Protein AF-A0A840N6A0-F1 (afdb_monomer_lite)

Foldseek 3Di:
DDDDDDDDPDDDDDDDDDDPPPDPPPPPPPPDPDFAFWPAWFFFFCADLDPPGGGPDGDHRRWHWAWAAWEFDDDDPNARIWTFIAGPVPRDTGITGCVTGHDPDPDGHHD

Sequence (111 aa):
MRTGHRRLALVAALCALGFTAMAPAALSASPRGGEGDYLVDGAAIRPEPNRSKGPIGSGYVAHQVDMHCGAYGEEIDGRSDWYFHTDVTTGVTGWTHGSAVDPYSDYLPEC

Radius of gyration: 24.07 Å; chains: 1; bounding box: 34×37×84 Å

Secondary structure (DSSP, 8-state):
-----------------------------PPPSS--SBSSTTEEEBSSSSSSS--SEEE-TT--EEEEEEEEEEEETTEEEEEEEEETTT--EEEEETTSB--S-S-PPB-

Organism: NCBI:txid455344

Structure (mmCIF, N/CA/C/O backbone):
data_AF-A0A840N6A0-F1
#
_entry.id   AF-A0A840N6A0-F1
#
loop_
_atom_site.group_PDB
_atom_site.id
_atom_site.type_symbol
_atom_site.label_atom_id
_atom_site.label_alt_id
_atom_site.label_comp_id
_atom_site.label_asym_id
_atom_site.label_entity_id
_atom_site.label_seq_id
_atom_site.pdbx_PDB_ins_code
_atom_site.Cartn_x
_atom_site.Cartn_y
_atom_site.Cartn_z
_atom_site.occupancy
_atom_site.B_iso_or_equiv
_atom_site.auth_seq_id
_atom_site.auth_comp_id
_atom_site.auth_asym_id
_atom_site.auth_atom_id
_atom_site.pdbx_PDB_model_num
ATOM 1 N N . MET A 1 1 ? 12.819 8.631 71.231 1.00 42.62 1 MET A N 1
ATOM 2 C CA . MET A 1 1 ? 13.104 8.106 69.876 1.00 42.62 1 MET A CA 1
ATOM 3 C C . MET A 1 1 ? 11.783 7.844 69.161 1.00 42.62 1 MET A C 1
ATOM 5 O O . MET A 1 1 ? 10.881 7.328 69.801 1.00 42.62 1 MET A O 1
ATOM 9 N N . ARG A 1 2 ? 11.727 8.183 67.862 1.00 39.84 2 ARG A N 1
ATOM 10 C CA . ARG A 1 2 ? 10.662 7.945 66.858 1.00 39.84 2 ARG A CA 1
ATOM 11 C C . ARG A 1 2 ? 9.404 8.832 66.879 1.00 39.84 2 ARG A C 1
ATOM 13 O O . ARG A 1 2 ? 8.334 8.471 67.347 1.00 39.84 2 ARG A O 1
ATOM 20 N N . THR A 1 3 ? 9.604 9.994 66.261 1.00 42.84 3 THR A N 1
ATOM 21 C CA . THR A 1 3 ? 8.791 10.615 65.198 1.00 42.84 3 THR A CA 1
ATOM 22 C C . THR A 1 3 ? 7.865 9.669 64.413 1.00 42.84 3 THR A C 1
ATOM 24 O O . THR A 1 3 ? 8.299 8.625 63.933 1.00 42.84 3 THR A O 1
ATOM 27 N N . GLY A 1 4 ? 6.613 10.098 64.204 1.00 42.38 4 GLY A N 1
ATOM 28 C CA . GLY A 1 4 ? 5.635 9.485 63.299 1.00 42.38 4 GLY A CA 1
ATOM 29 C C . GLY A 1 4 ? 4.806 10.568 62.600 1.00 42.38 4 GLY A C 1
ATOM 30 O O . GLY A 1 4 ? 4.237 11.445 63.244 1.00 42.38 4 GLY A O 1
ATOM 31 N N . HIS A 1 5 ? 4.837 10.551 61.271 1.00 43.66 5 HIS A N 1
ATOM 32 C CA . HIS A 1 5 ? 4.560 11.674 60.380 1.00 43.66 5 HIS A CA 1
ATOM 33 C C . HIS A 1 5 ? 3.078 12.069 60.275 1.00 43.66 5 HIS A C 1
ATOM 35 O O . HIS A 1 5 ? 2.211 11.251 59.969 1.00 43.66 5 HIS A O 1
ATOM 41 N N . ARG A 1 6 ? 2.817 13.372 60.447 1.00 48.19 6 ARG A N 1
ATOM 42 C CA . ARG A 1 6 ? 1.561 14.040 60.085 1.00 48.19 6 ARG A CA 1
ATOM 43 C C . ARG A 1 6 ? 1.383 13.957 58.566 1.00 48.19 6 ARG A C 1
ATOM 45 O O . ARG A 1 6 ? 2.196 14.499 57.823 1.00 48.19 6 ARG A O 1
ATOM 52 N N . ARG A 1 7 ? 0.328 13.281 58.109 1.00 48.69 7 ARG A N 1
ATOM 53 C CA . ARG A 1 7 ? -0.091 13.280 56.702 1.00 48.69 7 ARG A CA 1
ATOM 54 C C . ARG A 1 7 ? -0.709 14.643 56.381 1.00 48.69 7 ARG A 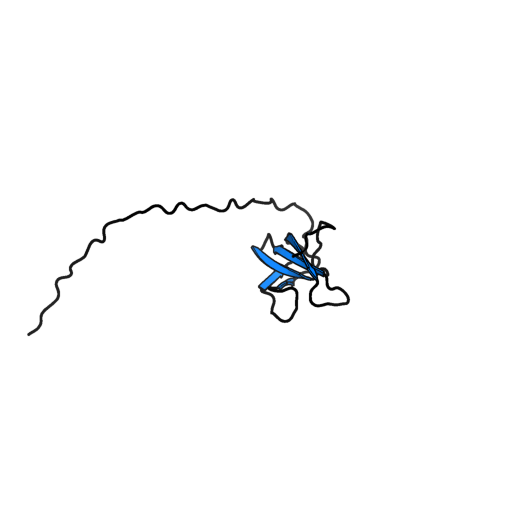C 1
ATOM 56 O O . ARG A 1 7 ? -1.876 14.873 56.675 1.00 48.69 7 ARG A O 1
ATOM 63 N N . LEU A 1 8 ? 0.085 15.554 55.822 1.00 45.47 8 LEU A N 1
ATOM 64 C CA . LEU A 1 8 ? -0.435 16.723 55.117 1.00 45.47 8 LEU A CA 1
ATOM 65 C C . LEU A 1 8 ? -0.946 16.255 53.751 1.00 45.47 8 LEU A C 1
ATOM 67 O O . LEU A 1 8 ? -0.156 15.962 52.858 1.00 45.47 8 LEU A O 1
ATOM 71 N N . ALA A 1 9 ? -2.265 16.156 53.606 1.00 47.22 9 ALA A N 1
ATOM 72 C CA . ALA A 1 9 ? -2.897 16.081 52.298 1.00 47.22 9 ALA A CA 1
ATOM 73 C C . ALA A 1 9 ? -2.914 17.499 51.714 1.00 47.22 9 ALA A C 1
ATOM 75 O O . ALA A 1 9 ? -3.697 18.347 52.138 1.00 47.22 9 ALA A O 1
ATOM 76 N N . LEU A 1 10 ? -1.999 17.772 50.785 1.00 47.00 10 LEU A N 1
ATOM 77 C CA . LEU A 1 10 ? -2.033 18.980 49.972 1.00 47.00 10 LEU A CA 1
ATOM 78 C C . LEU A 1 10 ? -3.095 18.770 48.886 1.00 47.00 10 LEU A C 1
ATOM 80 O O . LEU A 1 10 ? -2.924 17.954 47.983 1.00 47.00 10 LEU A O 1
ATOM 84 N N . VAL A 1 11 ? -4.214 19.481 49.015 1.00 48.03 11 VAL A N 1
ATOM 85 C CA . VAL A 1 11 ? -5.243 19.593 47.979 1.00 48.03 11 VAL A CA 1
ATOM 86 C C . VAL A 1 11 ? -4.652 20.454 46.864 1.00 48.03 11 VAL A C 1
ATOM 88 O O . VAL A 1 11 ? -4.507 21.665 47.021 1.00 48.03 11 VAL A O 1
ATOM 91 N N . ALA A 1 12 ? -4.241 19.823 45.763 1.00 46.34 12 ALA A N 1
ATOM 92 C CA . ALA A 1 12 ? -3.783 20.529 44.574 1.00 46.34 12 ALA A CA 1
ATOM 93 C C . ALA A 1 12 ? -4.993 21.183 43.892 1.00 46.34 12 ALA A C 1
ATOM 95 O O . ALA A 1 12 ? -5.906 20.507 43.419 1.00 46.34 12 ALA A O 1
ATOM 96 N N . ALA A 1 13 ? -5.003 22.514 43.918 1.00 49.50 13 ALA A N 1
ATOM 97 C CA . ALA A 1 13 ? -6.023 23.354 43.319 1.00 49.50 13 ALA A CA 1
ATOM 98 C C . ALA A 1 13 ? -5.998 23.257 41.785 1.00 49.50 13 ALA A C 1
ATOM 100 O O . ALA A 1 13 ? -4.938 23.220 41.160 1.00 49.50 13 ALA A O 1
ATOM 101 N N . LEU A 1 14 ? -7.201 23.225 41.209 1.00 50.34 14 LEU A N 1
ATOM 102 C CA . LEU A 1 14 ? -7.473 23.212 39.780 1.00 50.34 14 LEU A CA 1
ATOM 103 C C . LEU A 1 14 ? -6.928 24.474 39.095 1.00 50.34 14 LEU A C 1
ATOM 105 O O . LEU A 1 14 ? -7.369 25.578 39.399 1.00 50.34 14 LEU A O 1
ATOM 109 N N . CYS A 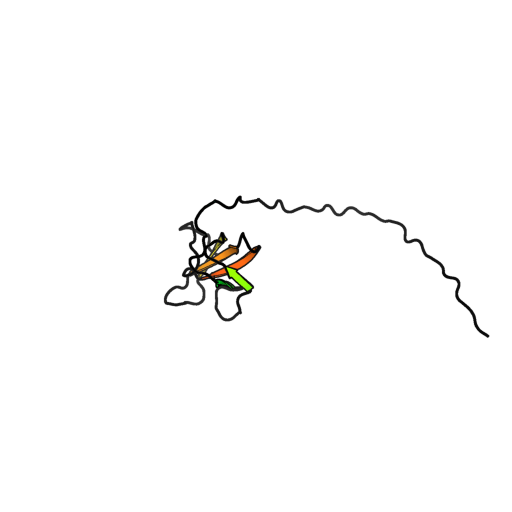1 15 ? -6.074 24.291 38.090 1.00 43.41 15 CYS A N 1
ATOM 110 C CA . CYS A 1 15 ? -5.854 25.274 37.030 1.00 43.41 15 CYS A CA 1
ATOM 111 C C . CYS A 1 15 ? -6.228 24.622 35.697 1.00 43.41 15 CYS A C 1
ATOM 113 O O . CYS A 1 15 ? -5.401 23.999 35.036 1.00 43.41 15 CYS A O 1
ATOM 115 N N . ALA A 1 16 ? -7.504 24.729 35.328 1.00 53.12 16 ALA A N 1
ATOM 116 C CA . ALA A 1 16 ? -7.981 24.396 33.994 1.00 53.12 16 ALA A CA 1
ATOM 117 C C . ALA A 1 16 ? -7.657 25.571 33.059 1.00 53.12 16 ALA A C 1
ATOM 119 O O . ALA A 1 16 ? -8.370 26.571 33.039 1.00 53.12 16 ALA A O 1
ATOM 120 N N . LEU A 1 17 ? -6.559 25.462 32.310 1.00 53.69 17 LEU A N 1
ATOM 121 C CA . LEU A 1 17 ? -6.284 26.325 31.164 1.00 53.69 17 LEU A CA 1
ATOM 122 C C . LEU A 1 17 ? -6.619 25.535 29.899 1.00 53.69 17 LEU A C 1
ATOM 124 O O . LEU A 1 17 ? -6.107 24.439 29.679 1.00 53.69 17 LEU A O 1
ATOM 128 N N . GLY A 1 18 ? -7.572 26.077 29.143 1.00 52.97 18 GLY A N 1
ATOM 129 C CA . GLY A 1 18 ? -8.246 25.421 28.033 1.00 52.97 18 GLY A CA 1
ATOM 130 C C . GLY A 1 18 ? -7.297 24.952 26.937 1.00 52.97 18 GLY A C 1
ATOM 131 O O . GLY A 1 18 ? -6.606 25.748 26.308 1.00 52.97 18 GLY A O 1
ATOM 132 N N . PHE A 1 19 ? -7.339 23.651 26.670 1.00 52.22 19 PHE A N 1
ATOM 133 C CA . PHE A 1 19 ? -6.913 23.081 25.402 1.00 52.22 19 PHE A CA 1
ATOM 134 C C . PHE A 1 19 ? -8.041 23.307 24.392 1.00 52.22 19 PHE A C 1
ATOM 136 O O . PHE A 1 19 ? -9.084 22.657 24.464 1.00 52.22 19 PHE A O 1
ATOM 143 N N . THR A 1 20 ? -7.857 24.223 23.443 1.00 55.44 20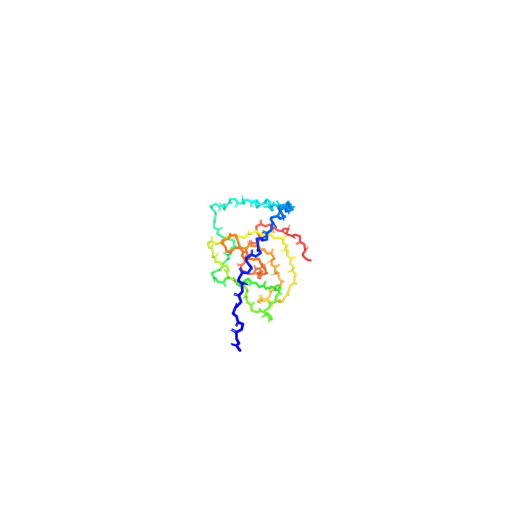 THR A N 1
ATOM 144 C CA . THR A 1 20 ? -8.654 24.214 22.212 1.00 55.44 20 THR A CA 1
ATOM 145 C C . THR A 1 20 ? -8.245 22.982 21.414 1.00 55.44 20 THR A C 1
ATOM 147 O O . THR A 1 20 ? -7.268 23.008 20.666 1.00 55.44 20 THR A O 1
ATOM 150 N N . ALA A 1 21 ? -8.955 21.874 21.624 1.00 54.91 21 ALA A N 1
ATOM 151 C CA . ALA A 1 21 ? -8.848 20.690 20.792 1.00 54.91 21 ALA A CA 1
ATOM 152 C C . ALA A 1 21 ? -9.408 21.037 19.408 1.00 54.91 21 ALA A C 1
ATOM 154 O O . ALA A 1 21 ? -10.619 21.062 19.199 1.00 54.91 21 ALA A O 1
ATOM 155 N N . MET A 1 22 ? -8.521 21.350 18.467 1.00 57.88 22 MET A N 1
ATOM 156 C CA . MET A 1 22 ? -8.876 21.379 17.056 1.00 57.88 22 MET A CA 1
ATOM 157 C C . MET A 1 22 ? -9.046 19.918 16.634 1.00 57.88 22 MET A C 1
ATOM 159 O O . MET A 1 22 ? -8.070 19.224 16.362 1.00 57.88 22 MET A O 1
ATOM 163 N N . ALA A 1 23 ? -10.278 19.414 16.712 1.00 59.53 23 ALA A N 1
ATOM 164 C CA . ALA A 1 23 ? -10.596 18.078 16.235 1.00 59.53 23 ALA A CA 1
ATOM 165 C C . ALA A 1 23 ? -10.377 18.059 14.712 1.00 59.53 23 ALA A C 1
ATOM 167 O O . ALA A 1 23 ? -10.963 18.900 14.023 1.00 59.53 23 ALA A O 1
ATOM 168 N N . PRO A 1 24 ? -9.547 17.154 14.165 1.00 55.19 24 PRO A N 1
ATOM 169 C CA . PRO A 1 24 ? -9.509 16.967 12.726 1.00 55.19 24 PRO A CA 1
ATOM 170 C C . PRO A 1 24 ? -10.906 16.521 12.291 1.00 55.19 24 PRO A C 1
ATOM 172 O O . PRO A 1 24 ? -11.458 15.557 12.825 1.00 55.19 24 PRO A O 1
ATOM 175 N N . ALA A 1 25 ? -11.501 17.259 11.355 1.00 56.38 25 ALA A N 1
ATOM 176 C CA . ALA A 1 25 ? -12.696 16.820 10.661 1.00 56.38 25 ALA A CA 1
ATOM 177 C C . ALA A 1 25 ? -12.322 15.555 9.881 1.00 56.38 25 ALA A C 1
ATOM 179 O O . ALA A 1 25 ? -11.770 15.633 8.787 1.00 56.38 25 ALA A O 1
ATOM 180 N N . ALA A 1 26 ? -12.566 14.389 10.477 1.00 58.03 26 ALA A N 1
ATOM 181 C CA . ALA A 1 26 ? -12.529 13.133 9.757 1.00 58.03 26 ALA A CA 1
ATOM 182 C C . ALA A 1 26 ? -13.657 13.196 8.723 1.00 58.03 26 ALA A C 1
ATOM 184 O O . ALA A 1 26 ? -14.833 13.034 9.062 1.00 58.03 26 ALA A O 1
ATOM 185 N N . LEU A 1 27 ? -13.309 13.507 7.472 1.00 51.94 27 LEU A N 1
ATOM 186 C CA . LEU A 1 27 ? -14.186 13.254 6.341 1.00 51.94 27 LEU A CA 1
ATOM 187 C C . LEU A 1 27 ? -14.493 11.758 6.368 1.00 51.94 27 LEU A C 1
ATOM 189 O O . LEU A 1 27 ? -13.654 10.932 6.026 1.00 51.94 27 LEU A O 1
ATOM 193 N N . SER A 1 28 ? -15.694 11.408 6.825 1.00 52.94 28 SER A N 1
ATOM 194 C CA . SER A 1 28 ? -16.238 10.072 6.621 1.00 52.94 28 SER A CA 1
ATOM 195 C C . SER A 1 28 ? -16.530 9.931 5.133 1.00 52.94 28 SER A C 1
ATOM 197 O O . SER A 1 28 ? -17.632 10.235 4.673 1.00 52.94 28 SER A O 1
ATOM 199 N N . ALA A 1 29 ? -15.523 9.511 4.370 1.00 59.03 29 ALA A N 1
ATOM 200 C CA . ALA A 1 29 ? -15.756 8.893 3.081 1.00 59.03 29 ALA A CA 1
ATOM 201 C C . ALA A 1 29 ? -16.614 7.652 3.358 1.00 59.03 29 ALA A C 1
ATOM 203 O O . ALA A 1 29 ? -16.188 6.720 4.036 1.00 59.03 29 ALA A O 1
ATOM 204 N N . SER A 1 30 ? -17.881 7.691 2.940 1.00 51.69 30 SER A N 1
ATOM 205 C CA . SER A 1 30 ? -18.729 6.502 3.005 1.00 51.69 30 SER A CA 1
ATOM 206 C C . SER A 1 30 ? -18.093 5.431 2.125 1.00 51.69 30 SER A C 1
ATOM 208 O O . SER A 1 30 ? -17.754 5.759 0.983 1.00 51.69 30 SER A O 1
ATOM 210 N N . PRO A 1 31 ? -17.947 4.184 2.604 1.00 50.50 31 PRO A N 1
ATOM 211 C CA . PRO A 1 31 ? -17.437 3.132 1.755 1.00 50.50 31 PRO A CA 1
ATOM 212 C C . PRO A 1 31 ? -18.410 2.973 0.590 1.00 50.50 31 PRO A C 1
ATOM 214 O O . PRO A 1 31 ? -19.603 2.713 0.784 1.00 50.50 31 PRO A O 1
ATOM 217 N N . ARG A 1 32 ? -17.936 3.224 -0.634 1.00 54.34 32 ARG A N 1
ATOM 218 C CA . ARG A 1 32 ? -18.729 2.912 -1.825 1.00 54.34 32 ARG A CA 1
ATOM 219 C C . ARG A 1 32 ? -18.978 1.408 -1.769 1.00 54.34 32 ARG A C 1
ATOM 221 O O . ARG A 1 32 ? -18.041 0.656 -1.582 1.00 54.34 32 ARG A O 1
ATOM 228 N N . GLY A 1 33 ? -20.214 0.941 -1.880 1.00 46.00 33 GLY A N 1
ATOM 229 C CA . GLY A 1 33 ? -20.498 -0.499 -1.936 1.00 46.00 33 GLY A CA 1
ATOM 230 C C . GLY A 1 33 ? -20.048 -1.118 -3.266 1.00 46.00 33 GLY A C 1
ATOM 231 O O . GLY A 1 33 ? -20.900 -1.563 -4.027 1.00 46.00 33 GLY A O 1
ATOM 232 N N . GLY A 1 34 ? -18.750 -1.067 -3.568 1.00 54.75 34 GLY A N 1
ATOM 233 C CA . GLY A 1 34 ? -18.093 -1.624 -4.747 1.00 54.75 34 GLY A CA 1
ATOM 234 C C . GLY A 1 34 ? -17.031 -2.645 -4.344 1.00 54.75 34 GLY A C 1
ATOM 235 O O . GLY A 1 34 ? -16.646 -2.707 -3.175 1.00 54.75 34 GLY A O 1
ATOM 236 N N . GLU A 1 35 ? -16.614 -3.466 -5.308 1.00 70.19 35 GLU A N 1
ATOM 237 C CA . GLU A 1 35 ? -15.455 -4.360 -5.189 1.00 70.19 35 GLU A CA 1
ATOM 238 C C . GLU A 1 35 ? -14.266 -3.572 -4.609 1.00 70.19 35 GLU A C 1
ATOM 240 O O . GLU A 1 35 ? -14.080 -2.406 -4.960 1.00 70.19 35 GLU A O 1
ATOM 245 N N . GLY A 1 36 ? -13.551 -4.158 -3.641 1.00 77.88 36 GLY A N 1
ATOM 246 C CA . GLY A 1 36 ? -12.464 -3.462 -2.958 1.00 77.88 36 GLY A CA 1
ATOM 247 C C . GLY A 1 36 ? -11.305 -3.146 -3.902 1.00 77.88 36 GLY A C 1
ATOM 248 O O . GLY A 1 36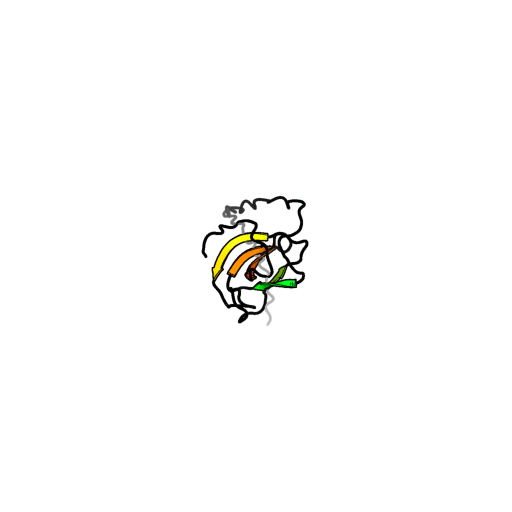 ? -11.184 -3.709 -4.987 1.00 77.88 36 GLY A O 1
ATOM 249 N N . ASP A 1 37 ? -10.442 -2.236 -3.469 1.00 91.62 37 ASP A N 1
ATOM 250 C CA . ASP A 1 37 ? -9.432 -1.620 -4.334 1.00 91.62 37 ASP A CA 1
ATOM 251 C C . ASP A 1 37 ? -8.120 -2.425 -4.345 1.00 91.62 37 ASP A C 1
ATOM 253 O O . ASP A 1 37 ? -7.219 -2.186 -5.149 1.00 91.62 37 ASP A O 1
ATOM 257 N N . TYR A 1 38 ? -8.002 -3.413 -3.456 1.00 94.56 38 TYR A N 1
ATOM 258 C CA . TYR A 1 38 ? -6.917 -4.386 -3.492 1.00 94.56 38 TYR A CA 1
ATOM 259 C C . TYR A 1 38 ? -7.217 -5.520 -4.461 1.00 94.56 38 TYR A C 1
ATOM 261 O O . TYR A 1 38 ? -8.285 -6.126 -4.442 1.00 94.56 38 TYR A O 1
ATOM 269 N N . LEU A 1 39 ? -6.203 -5.884 -5.241 1.00 94.12 39 LEU A N 1
ATOM 270 C CA . LEU A 1 39 ? -6.304 -6.928 -6.262 1.00 94.12 39 LEU A CA 1
ATOM 271 C C . LEU A 1 39 ? -6.046 -8.336 -5.708 1.00 94.12 39 LEU A C 1
ATOM 273 O O . LEU A 1 39 ? -6.334 -9.330 -6.373 1.00 94.12 39 LEU A O 1
ATOM 277 N N . VAL A 1 40 ? -5.465 -8.430 -4.507 1.00 94.31 40 VAL A N 1
ATOM 278 C CA . VAL A 1 40 ? -5.084 -9.692 -3.860 1.00 94.31 40 VAL A CA 1
ATOM 279 C C . VAL A 1 40 ? -5.295 -9.633 -2.349 1.00 94.31 40 VAL A C 1
ATOM 281 O O . VAL A 1 40 ? -5.170 -8.576 -1.729 1.00 94.31 40 VAL A O 1
ATOM 284 N N . ASP A 1 41 ? -5.545 -10.792 -1.740 1.00 96.38 41 ASP A N 1
ATOM 285 C CA . ASP A 1 41 ? -5.544 -10.930 -0.285 1.00 96.38 41 ASP A CA 1
ATOM 286 C C . ASP A 1 41 ? -4.122 -10.914 0.277 1.00 96.38 41 ASP A C 1
ATOM 288 O O . ASP A 1 41 ? -3.215 -11.570 -0.239 1.00 96.38 41 ASP A O 1
ATOM 292 N N . GLY A 1 42 ? -3.930 -10.179 1.373 1.00 96.75 42 GLY A N 1
ATOM 293 C CA . GLY A 1 42 ? -2.624 -10.035 2.005 1.00 96.75 42 GLY A CA 1
ATOM 294 C C . GLY A 1 42 ? -1.680 -9.087 1.259 1.00 96.75 42 GLY A C 1
ATOM 295 O O . GLY A 1 42 ? -0.462 -9.218 1.395 1.00 96.75 42 GLY A O 1
ATOM 296 N N . ALA A 1 43 ? -2.213 -8.136 0.485 1.00 97.38 43 ALA A N 1
ATOM 297 C CA . ALA A 1 43 ? -1.423 -7.107 -0.182 1.00 97.38 43 ALA A CA 1
ATOM 298 C C . ALA A 1 43 ? -0.587 -6.320 0.842 1.00 97.38 43 ALA A C 1
ATOM 300 O O . ALA A 1 43 ? -1.121 -5.724 1.774 1.00 97.38 43 ALA A O 1
ATOM 301 N N . ALA A 1 44 ? 0.737 -6.329 0.690 1.00 98.19 44 ALA A N 1
ATOM 302 C CA . ALA A 1 44 ? 1.647 -5.746 1.671 1.00 98.19 44 ALA A CA 1
ATOM 303 C C . ALA A 1 44 ? 1.614 -4.210 1.644 1.00 98.19 44 ALA A C 1
ATOM 305 O O . ALA A 1 44 ? 2.043 -3.605 0.661 1.00 98.19 44 ALA A O 1
ATOM 306 N N . ILE A 1 45 ? 1.214 -3.596 2.760 1.00 98.62 45 ILE A N 1
ATOM 307 C CA . ILE A 1 45 ? 1.334 -2.153 2.994 1.00 98.62 45 ILE A CA 1
ATOM 308 C C . ILE A 1 45 ? 2.668 -1.900 3.693 1.00 98.62 45 ILE A C 1
ATOM 310 O O . ILE A 1 45 ? 2.949 -2.489 4.738 1.00 98.62 45 ILE A O 1
ATOM 314 N N . ARG A 1 46 ? 3.517 -1.049 3.123 1.00 98.50 46 ARG A N 1
ATOM 315 C CA . ARG A 1 46 ? 4.915 -0.859 3.533 1.00 98.50 46 ARG A CA 1
ATOM 316 C C . ARG A 1 46 ? 5.204 0.583 3.949 1.00 98.50 46 ARG A C 1
ATOM 318 O O . ARG A 1 46 ? 4.522 1.495 3.496 1.00 98.50 46 ARG A O 1
ATOM 325 N N . PRO A 1 47 ? 6.221 0.823 4.793 1.00 98.38 47 PRO A N 1
ATOM 326 C CA . PRO A 1 47 ? 6.583 2.183 5.192 1.00 98.38 47 PRO A CA 1
ATOM 327 C C . PRO A 1 47 ? 7.315 2.957 4.082 1.00 98.38 47 PRO A C 1
ATOM 329 O O . PRO A 1 47 ? 7.354 4.181 4.117 1.00 98.38 47 PRO A O 1
ATOM 332 N N . GLU A 1 48 ? 7.879 2.256 3.097 1.00 98.06 48 GLU A N 1
ATOM 333 C CA . GLU A 1 48 ? 8.636 2.806 1.967 1.00 98.06 48 GLU A CA 1
ATOM 334 C C . GLU A 1 48 ? 8.275 2.027 0.685 1.00 98.06 48 GLU A C 1
ATOM 336 O O . GLU A 1 48 ? 7.861 0.865 0.797 1.00 98.06 48 GLU A O 1
ATOM 341 N N . PRO A 1 49 ? 8.462 2.601 -0.522 1.00 97.50 49 PRO A N 1
ATOM 342 C CA . PRO A 1 49 ? 8.180 1.939 -1.800 1.00 97.50 49 PRO A CA 1
ATOM 343 C C . PRO A 1 49 ? 9.283 0.931 -2.186 1.00 97.50 49 PRO A C 1
ATOM 345 O O . PRO A 1 49 ? 9.912 1.009 -3.241 1.00 97.50 49 PRO A O 1
ATOM 348 N N . ASN A 1 50 ? 9.599 0.014 -1.272 1.00 97.19 50 ASN A N 1
ATOM 349 C CA . ASN A 1 50 ? 10.600 -1.035 -1.439 1.00 97.19 50 ASN A CA 1
ATOM 350 C C . ASN A 1 50 ? 10.322 -2.223 -0.499 1.00 97.19 50 ASN A C 1
ATOM 352 O O . ASN A 1 50 ? 9.498 -2.146 0.413 1.00 97.19 50 ASN A O 1
ATOM 356 N N . ARG A 1 51 ? 11.036 -3.338 -0.679 1.00 96.56 51 ARG A N 1
ATOM 357 C CA . ARG A 1 51 ? 10.940 -4.549 0.156 1.00 96.56 51 ARG A CA 1
ATOM 358 C C . ARG A 1 51 ? 11.976 -4.614 1.280 1.00 96.56 51 ARG A C 1
ATOM 360 O O . ARG A 1 51 ? 11.965 -5.581 2.042 1.00 96.56 51 ARG A O 1
ATOM 367 N N . SER A 1 52 ? 12.836 -3.604 1.425 1.00 95.62 52 SER A N 1
ATOM 368 C CA . SER A 1 52 ? 13.894 -3.569 2.450 1.00 95.62 52 SER A CA 1
ATOM 369 C C . SER A 1 52 ? 13.331 -3.496 3.870 1.00 95.62 52 SER A C 1
ATOM 371 O O . SER A 1 52 ? 13.971 -3.953 4.820 1.00 95.62 52 SER A O 1
ATOM 373 N N . LYS A 1 53 ? 12.129 -2.929 4.031 1.00 92.69 53 LYS A N 1
ATOM 374 C CA . LYS A 1 53 ? 11.380 -2.919 5.291 1.00 92.69 53 LYS A CA 1
ATOM 375 C C . LYS A 1 53 ? 10.191 -3.871 5.220 1.00 92.69 53 LYS A C 1
ATOM 377 O O . LYS A 1 53 ? 9.527 -3.998 4.188 1.00 92.69 53 LYS A O 1
ATOM 382 N N . GLY A 1 54 ? 9.924 -4.539 6.342 1.00 96.06 54 GLY A N 1
ATOM 383 C CA . GLY A 1 54 ? 8.746 -5.391 6.490 1.00 96.06 54 GLY A CA 1
ATOM 384 C C . GLY A 1 54 ? 7.441 -4.599 6.328 1.00 96.06 54 GLY A C 1
ATOM 385 O O . GLY A 1 54 ? 7.439 -3.380 6.523 1.00 96.06 54 GLY A O 1
ATOM 386 N N . PRO A 1 55 ? 6.339 -5.273 5.959 1.00 98.12 55 PRO A N 1
ATOM 387 C CA . PRO A 1 55 ? 5.034 -4.635 5.894 1.00 98.12 55 PRO A CA 1
ATOM 388 C C . PRO A 1 55 ? 4.588 -4.146 7.276 1.00 98.12 55 PRO A C 1
ATOM 390 O O . PRO A 1 55 ? 4.839 -4.791 8.293 1.00 98.12 55 PRO A O 1
ATOM 393 N N . ILE A 1 56 ? 3.911 -3.002 7.284 1.00 98.44 56 ILE A N 1
ATOM 394 C CA . ILE A 1 56 ? 3.253 -2.391 8.446 1.00 98.44 56 ILE A CA 1
ATOM 395 C C . ILE A 1 56 ? 1.753 -2.708 8.492 1.00 98.44 56 ILE A C 1
ATOM 397 O O . ILE A 1 56 ? 1.105 -2.449 9.501 1.00 98.44 56 ILE A O 1
ATOM 401 N N . GLY A 1 57 ? 1.210 -3.296 7.424 1.00 98.19 57 GLY A N 1
ATOM 402 C CA . GLY A 1 57 ? -0.160 -3.785 7.358 1.00 98.19 57 GLY A CA 1
ATOM 403 C C . GLY A 1 57 ? -0.404 -4.644 6.123 1.00 98.19 57 GLY A C 1
ATOM 404 O O . GLY A 1 57 ? 0.493 -4.831 5.294 1.00 98.19 57 GLY A O 1
ATOM 405 N N . SER A 1 58 ? -1.631 -5.145 6.017 1.00 98.06 58 SER A N 1
ATOM 406 C CA . SER A 1 58 ? -2.080 -5.978 4.906 1.00 98.06 58 SER A CA 1
ATOM 407 C C . SER A 1 58 ? -3.461 -5.543 4.436 1.00 98.06 58 SER A C 1
ATOM 409 O O . SER A 1 58 ? -4.377 -5.451 5.252 1.00 98.06 58 SER A O 1
ATOM 411 N N . GLY A 1 59 ? -3.593 -5.336 3.130 1.00 96.62 59 GLY A N 1
ATOM 412 C CA . GLY A 1 59 ? -4.863 -5.140 2.442 1.00 96.62 59 GLY A CA 1
ATOM 413 C C . GLY A 1 59 ? -5.480 -6.450 1.965 1.00 96.62 59 GLY A C 1
ATOM 414 O O . GLY A 1 59 ? -4.775 -7.445 1.770 1.00 96.62 59 GLY A O 1
ATOM 415 N N . TYR A 1 60 ? -6.795 -6.441 1.772 1.00 96.50 60 TYR A N 1
ATOM 416 C CA . TYR A 1 60 ? -7.574 -7.590 1.307 1.00 96.50 60 TYR A CA 1
ATOM 417 C C . TYR A 1 60 ? -8.575 -7.145 0.252 1.00 96.50 60 TYR A C 1
ATOM 419 O O . TYR A 1 60 ? -8.977 -5.985 0.250 1.00 96.50 60 TYR A O 1
ATOM 427 N N . VAL A 1 61 ? -9.024 -8.057 -0.609 1.00 94.50 61 VAL A N 1
ATOM 428 C CA . VAL A 1 61 ? -9.856 -7.718 -1.785 1.00 94.50 61 VAL A CA 1
ATOM 429 C C . VAL A 1 61 ? -11.196 -7.052 -1.450 1.00 94.50 61 VAL A C 1
ATOM 431 O O . VAL A 1 61 ? -11.827 -6.449 -2.308 1.00 94.50 61 VAL A O 1
ATOM 434 N N . ALA A 1 62 ? -11.658 -7.157 -0.202 1.00 92.81 62 ALA A N 1
ATOM 435 C CA . ALA A 1 62 ? -12.865 -6.485 0.281 1.00 92.81 62 ALA A CA 1
ATOM 436 C C . ALA A 1 62 ? -12.600 -5.079 0.858 1.00 92.81 62 ALA A C 1
ATOM 438 O O . ALA A 1 62 ? -13.546 -4.380 1.219 1.00 92.81 62 ALA A O 1
ATOM 439 N N . HIS A 1 63 ? -11.335 -4.686 1.013 1.00 93.94 63 HIS A N 1
ATOM 440 C CA . HIS A 1 63 ? -10.941 -3.407 1.596 1.00 93.94 63 HIS A CA 1
ATOM 441 C C . HIS A 1 63 ? -10.887 -2.319 0.527 1.00 93.94 63 HIS A C 1
ATOM 443 O O . HIS A 1 63 ? -10.559 -2.574 -0.629 1.00 93.94 63 HIS A O 1
ATOM 449 N N . GLN A 1 64 ? -11.153 -1.091 0.953 1.00 92.94 64 GLN A N 1
ATOM 450 C CA . GLN A 1 64 ? -11.027 0.107 0.129 1.00 92.94 64 GLN A CA 1
ATOM 451 C C . GLN A 1 64 ? -9.802 0.908 0.529 1.00 92.94 64 GLN A C 1
ATOM 453 O O . GLN A 1 64 ? -9.350 0.826 1.674 1.00 92.94 64 GLN A O 1
ATOM 458 N N . VAL A 1 65 ? -9.306 1.711 -0.400 1.00 93.25 65 VAL A N 1
ATOM 459 C CA . VAL A 1 65 ? -8.151 2.576 -0.214 1.00 93.25 65 VAL A CA 1
ATOM 460 C C . VAL A 1 65 ? -8.511 4.028 -0.514 1.00 93.25 65 VAL A C 1
ATOM 462 O O . VAL A 1 65 ? -9.231 4.351 -1.455 1.00 93.25 65 VAL A O 1
ATOM 465 N N . ASP A 1 66 ? -7.979 4.928 0.299 1.00 93.69 66 ASP A N 1
ATOM 466 C CA . ASP A 1 66 ? -7.941 6.358 0.020 1.00 93.69 66 ASP A CA 1
ATOM 467 C C . ASP A 1 66 ? -6.579 6.683 -0.605 1.00 93.69 66 ASP A C 1
ATOM 469 O O . ASP A 1 66 ? -5.561 6.687 0.094 1.00 93.69 66 ASP A O 1
ATOM 473 N N . MET A 1 67 ? -6.544 6.850 -1.932 1.00 94.44 67 MET A N 1
ATOM 474 C CA . MET A 1 67 ? -5.313 7.090 -2.696 1.00 94.44 67 MET A CA 1
ATOM 475 C C . MET A 1 67 ? -4.810 8.526 -2.525 1.00 94.44 67 MET A C 1
ATOM 477 O O . MET A 1 67 ? -5.544 9.475 -2.796 1.00 94.44 67 MET A O 1
ATOM 481 N N . HIS A 1 68 ? -3.526 8.687 -2.186 1.00 94.88 68 HIS A N 1
ATOM 482 C CA . HIS A 1 68 ? -2.913 10.007 -1.984 1.00 94.88 68 HIS A CA 1
ATOM 483 C C . HIS A 1 68 ? -2.018 10.423 -3.151 1.00 94.88 68 HIS A C 1
ATOM 485 O O . HIS A 1 68 ? -2.206 11.496 -3.722 1.00 94.88 68 HIS A O 1
ATOM 491 N N . CYS A 1 69 ? -1.028 9.596 -3.491 1.00 95.75 69 CYS A N 1
ATOM 492 C CA . CYS A 1 69 ? -0.030 9.892 -4.520 1.00 95.75 69 CYS A CA 1
ATOM 493 C C . CYS A 1 69 ? 0.657 8.605 -5.019 1.00 95.75 69 CYS A C 1
ATOM 495 O O . CYS A 1 69 ? 0.532 7.540 -4.406 1.00 95.75 69 CYS A O 1
ATOM 497 N N . GLY A 1 70 ? 1.360 8.695 -6.149 1.00 95.38 70 GLY A N 1
ATOM 498 C CA . GLY A 1 70 ? 2.168 7.614 -6.715 1.00 95.38 70 GLY A CA 1
ATOM 499 C C . GLY A 1 70 ? 3.650 7.980 -6.780 1.00 95.38 70 GLY A C 1
ATOM 500 O O . GLY A 1 70 ? 3.997 9.154 -6.860 1.00 95.38 70 GLY A O 1
ATOM 501 N N . ALA A 1 71 ? 4.528 6.982 -6.762 1.00 95.88 71 ALA A N 1
ATOM 502 C CA . ALA A 1 71 ? 5.961 7.165 -6.980 1.00 95.88 71 ALA A CA 1
ATOM 503 C C . ALA A 1 71 ? 6.585 5.934 -7.642 1.00 95.88 71 ALA A C 1
ATOM 505 O O . ALA A 1 71 ? 6.009 4.843 -7.634 1.00 95.88 71 ALA A O 1
ATOM 506 N N . TYR A 1 72 ? 7.798 6.105 -8.167 1.00 96.12 72 TYR A N 1
ATOM 507 C CA . TYR A 1 72 ? 8.626 4.988 -8.604 1.00 96.12 72 TYR A CA 1
ATOM 508 C C . TYR A 1 72 ? 9.498 4.474 -7.454 1.00 96.12 72 TYR A C 1
ATOM 510 O O . TYR A 1 72 ? 10.113 5.254 -6.726 1.00 96.12 72 TYR A O 1
ATOM 518 N N . GLY A 1 73 ? 9.567 3.154 -7.302 1.00 96.19 73 GLY A N 1
ATOM 519 C CA . GLY A 1 73 ? 10.289 2.484 -6.222 1.00 96.19 73 GLY A CA 1
ATOM 520 C C . GLY A 1 73 ? 11.060 1.255 -6.688 1.00 96.19 73 GLY A C 1
ATOM 521 O O . GLY A 1 73 ? 11.475 1.160 -7.843 1.00 96.19 73 GLY A O 1
ATOM 522 N N . GLU A 1 74 ? 11.271 0.302 -5.777 1.00 97.88 74 GLU A N 1
ATOM 523 C CA . GLU A 1 74 ? 11.875 -0.987 -6.134 1.00 97.88 74 GLU A CA 1
ATOM 524 C C . GLU A 1 74 ? 11.022 -1.694 -7.193 1.00 97.88 74 GLU A C 1
ATOM 526 O O . GLU A 1 74 ? 9.809 -1.817 -7.025 1.00 97.88 74 GLU A O 1
ATOM 531 N N . GLU A 1 75 ? 11.664 -2.181 -8.256 1.00 97.19 75 GLU A N 1
ATOM 532 C CA . GLU A 1 75 ? 10.981 -2.941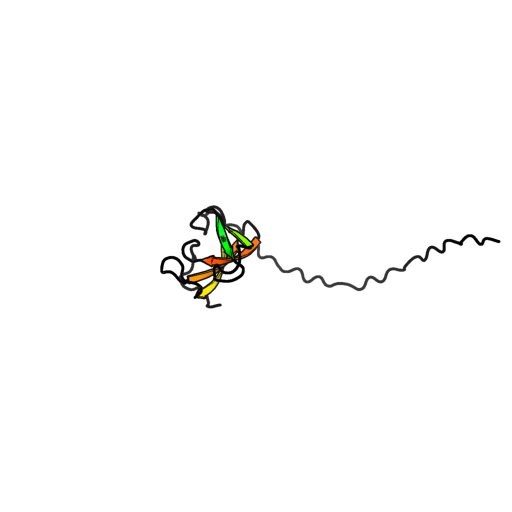 -9.298 1.00 97.19 75 GLU A CA 1
ATOM 533 C C . GLU A 1 75 ? 10.660 -4.366 -8.819 1.00 97.19 75 GLU A C 1
ATOM 535 O O . GLU A 1 75 ? 11.537 -5.100 -8.351 1.00 97.19 75 GLU A O 1
ATOM 540 N N . ILE A 1 76 ? 9.397 -4.768 -8.949 1.00 94.56 76 ILE A N 1
ATOM 541 C CA . ILE A 1 76 ? 8.904 -6.110 -8.649 1.00 94.56 76 ILE A CA 1
ATOM 542 C C . ILE A 1 76 ? 8.186 -6.624 -9.895 1.00 94.56 76 ILE A C 1
ATOM 544 O O . ILE A 1 76 ? 7.237 -6.014 -10.380 1.00 94.56 76 ILE A O 1
ATOM 548 N N . ASP A 1 77 ? 8.654 -7.755 -10.422 1.00 91.81 77 ASP A N 1
ATOM 549 C CA . ASP A 1 77 ? 8.064 -8.422 -11.589 1.00 91.81 77 ASP A CA 1
ATOM 550 C C . ASP A 1 77 ? 7.896 -7.494 -12.815 1.00 91.81 77 ASP A C 1
ATOM 552 O O . ASP A 1 77 ? 6.918 -7.579 -13.557 1.00 91.81 77 ASP A O 1
ATOM 556 N N . GLY A 1 78 ? 8.870 -6.601 -13.035 1.00 93.88 78 GLY A N 1
ATOM 557 C CA . GLY A 1 78 ? 8.902 -5.676 -14.175 1.00 93.88 78 GLY A CA 1
ATOM 558 C C . GLY A 1 78 ? 8.037 -4.422 -14.018 1.00 93.88 78 GLY A C 1
ATOM 559 O O . GLY A 1 78 ? 7.834 -3.702 -14.995 1.00 93.88 78 GLY A O 1
ATOM 560 N N . ARG A 1 79 ? 7.511 -4.162 -12.817 1.00 93.50 79 ARG A N 1
ATOM 561 C CA . ARG A 1 79 ? 6.770 -2.946 -12.462 1.00 93.50 79 ARG A CA 1
ATOM 562 C C . ARG A 1 79 ? 7.471 -2.208 -11.335 1.00 93.50 79 ARG A C 1
ATOM 564 O O . ARG A 1 79 ? 8.005 -2.839 -10.432 1.00 93.50 79 ARG A O 1
ATOM 571 N N . SER A 1 80 ? 7.497 -0.885 -11.407 1.00 96.31 80 SER A N 1
ATOM 572 C CA . SER A 1 80 ? 8.162 -0.019 -10.426 1.00 96.31 80 SER A CA 1
ATOM 573 C C . SER A 1 80 ? 7.227 1.040 -9.854 1.00 96.31 80 SER A C 1
ATOM 575 O O . SER A 1 80 ? 7.684 1.902 -9.111 1.00 96.31 80 SER A O 1
ATOM 577 N N . ASP A 1 81 ? 5.937 0.981 -10.182 1.00 95.50 81 ASP A N 1
ATOM 578 C CA . ASP A 1 81 ? 4.888 1.842 -9.656 1.00 95.50 81 ASP A CA 1
ATOM 579 C C . ASP A 1 81 ? 4.485 1.427 -8.234 1.00 95.50 81 ASP A C 1
ATOM 581 O O . ASP A 1 81 ? 4.206 0.263 -7.936 1.00 95.50 81 ASP A O 1
ATOM 585 N N . TRP A 1 82 ? 4.458 2.412 -7.340 1.00 97.06 82 TRP A N 1
ATOM 586 C CA . TRP A 1 82 ? 4.016 2.274 -5.959 1.00 97.06 82 TRP A CA 1
ATOM 587 C C . TRP A 1 82 ? 3.009 3.365 -5.626 1.00 97.06 82 TRP A C 1
ATOM 589 O O . TRP A 1 82 ? 3.177 4.520 -6.014 1.00 97.06 82 TRP A O 1
ATOM 599 N N . TYR A 1 83 ? 1.996 3.003 -4.845 1.00 97.19 83 TYR A N 1
ATOM 600 C CA . TYR A 1 83 ? 0.919 3.904 -4.458 1.00 97.19 83 TYR A CA 1
ATOM 601 C C . TYR A 1 83 ? 0.899 4.094 -2.950 1.00 97.19 83 TYR A C 1
ATOM 603 O O . TYR A 1 83 ? 0.847 3.118 -2.192 1.00 97.19 83 TYR A O 1
ATOM 611 N N . PHE A 1 84 ? 0.958 5.355 -2.527 1.00 97.25 84 PHE A N 1
ATOM 612 C CA . PHE A 1 84 ? 0.777 5.751 -1.141 1.00 97.25 84 PHE A CA 1
ATOM 613 C C . PHE A 1 84 ? -0.707 6.002 -0.891 1.00 97.25 84 PHE A C 1
ATOM 615 O O . PHE A 1 84 ? -1.329 6.843 -1.545 1.00 97.25 84 PHE A O 1
ATOM 622 N N . HIS A 1 85 ? -1.285 5.259 0.045 1.00 97.12 85 HIS A N 1
ATOM 623 C CA . HIS A 1 85 ? -2.719 5.288 0.321 1.00 97.12 85 HIS A CA 1
ATOM 624 C C . HIS A 1 85 ? -3.001 4.956 1.790 1.00 97.12 85 HIS A C 1
ATOM 626 O O . HIS A 1 85 ? -2.096 4.568 2.539 1.00 97.12 85 HIS A O 1
ATOM 632 N N . THR A 1 86 ? -4.259 5.112 2.195 1.00 97.56 86 THR A N 1
ATOM 633 C CA . THR A 1 86 ? -4.778 4.605 3.470 1.00 97.56 86 THR A CA 1
ATOM 634 C C . THR A 1 86 ? -5.791 3.496 3.219 1.00 97.56 86 THR A C 1
ATOM 636 O O . THR A 1 86 ? -6.800 3.741 2.568 1.00 97.56 86 THR A O 1
ATOM 639 N N . ASP A 1 87 ? -5.595 2.315 3.808 1.00 96.88 87 ASP A N 1
ATOM 640 C CA . ASP A 1 87 ? -6.648 1.299 3.890 1.00 96.88 87 ASP A CA 1
ATOM 641 C C . ASP A 1 87 ? -7.777 1.825 4.787 1.00 96.88 87 ASP A C 1
ATOM 643 O O . ASP A 1 87 ? -7.599 2.007 5.993 1.00 96.88 87 ASP A O 1
ATOM 647 N N . VAL A 1 88 ? -8.950 2.065 4.208 1.00 95.81 88 VAL A N 1
ATOM 648 C CA . VAL A 1 88 ? -10.118 2.634 4.898 1.00 95.81 88 VAL A CA 1
ATOM 649 C C . VAL A 1 88 ? -10.667 1.679 5.964 1.00 95.81 88 VAL A C 1
ATOM 651 O O . VAL A 1 88 ? -11.262 2.118 6.948 1.00 95.81 88 VAL A O 1
ATOM 654 N N . THR A 1 89 ? -10.449 0.373 5.803 1.00 94.94 89 THR A N 1
ATOM 655 C CA . THR A 1 89 ? -10.941 -0.659 6.725 1.00 94.94 89 THR A CA 1
ATOM 656 C C . THR A 1 89 ? -10.065 -0.760 7.969 1.00 94.94 89 THR A C 1
ATOM 658 O O . THR A 1 89 ? -10.578 -0.856 9.083 1.00 94.94 89 THR A O 1
ATOM 661 N N . THR A 1 90 ? -8.740 -0.749 7.796 1.00 96.75 90 THR A N 1
ATOM 662 C CA . THR A 1 90 ? -7.783 -0.938 8.903 1.00 96.75 90 THR A CA 1
ATOM 663 C C . THR A 1 90 ? -7.196 0.368 9.438 1.00 96.75 90 THR A C 1
ATOM 665 O O . THR A 1 90 ? -6.656 0.391 10.544 1.00 96.75 90 THR A O 1
ATOM 668 N N . GLY A 1 91 ? -7.295 1.458 8.675 1.00 97.50 91 GLY A N 1
ATOM 669 C CA . GLY A 1 91 ? -6.672 2.747 8.966 1.00 97.50 91 GLY A CA 1
ATOM 670 C C . GLY A 1 91 ? -5.158 2.774 8.741 1.00 97.50 91 GLY A C 1
ATOM 671 O O . GLY A 1 91 ? -4.511 3.748 9.126 1.00 97.50 91 GLY A O 1
ATOM 672 N N . VAL A 1 92 ? -4.565 1.721 8.167 1.00 98.50 92 VAL A N 1
ATOM 673 C CA . VAL A 1 92 ? -3.120 1.672 7.914 1.00 98.50 92 VAL A CA 1
ATOM 674 C C . VAL A 1 92 ? -2.787 2.495 6.674 1.00 98.50 92 VAL A C 1
ATOM 676 O O . VAL A 1 92 ? -3.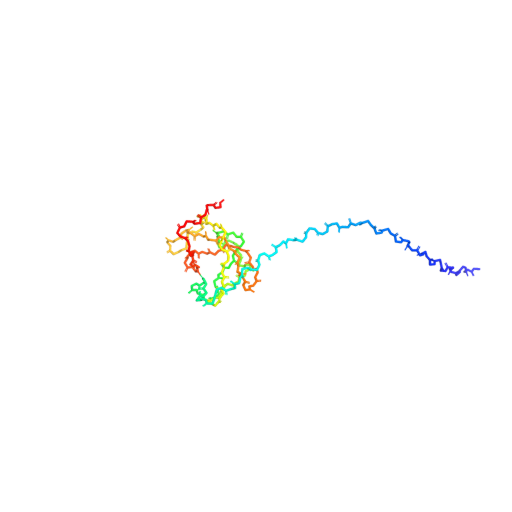299 2.231 5.590 1.00 98.50 92 VAL A O 1
ATOM 679 N N . THR A 1 93 ? -1.876 3.455 6.829 1.00 98.50 93 THR A N 1
ATOM 680 C CA . THR A 1 93 ? -1.348 4.271 5.730 1.00 98.50 93 THR A CA 1
ATOM 681 C C . THR A 1 93 ? 0.058 3.818 5.355 1.00 98.50 93 THR A C 1
ATOM 683 O O . THR A 1 93 ? 0.916 3.657 6.226 1.00 98.50 93 THR A O 1
ATOM 686 N N . GLY A 1 94 ? 0.315 3.643 4.062 1.00 98.38 94 GLY A N 1
ATOM 687 C CA . GLY A 1 94 ? 1.630 3.264 3.560 1.00 98.38 94 GLY A CA 1
ATOM 688 C C . GLY A 1 94 ? 1.653 3.032 2.056 1.00 98.38 94 GLY A C 1
ATOM 689 O O . GLY A 1 94 ? 0.744 3.417 1.329 1.00 98.38 94 GLY A O 1
ATOM 690 N N . TRP A 1 95 ? 2.719 2.387 1.600 1.00 98.38 95 TRP A N 1
ATOM 691 C CA . TRP A 1 95 ? 2.999 2.097 0.201 1.00 98.38 95 TRP A CA 1
ATOM 692 C C . TRP A 1 95 ? 2.577 0.682 -0.167 1.00 98.38 95 TRP A C 1
ATOM 694 O O . TRP A 1 95 ? 2.947 -0.276 0.510 1.00 98.38 95 TRP A O 1
ATOM 704 N N . THR A 1 96 ? 1.846 0.532 -1.264 1.00 97.94 96 THR A N 1
ATOM 705 C CA . THR A 1 96 ? 1.556 -0.768 -1.883 1.00 97.94 96 THR A CA 1
ATOM 706 C C . THR A 1 96 ? 2.056 -0.755 -3.321 1.00 97.94 96 THR A C 1
ATOM 708 O O . THR A 1 96 ? 1.928 0.249 -4.015 1.00 97.94 96 THR A O 1
ATOM 711 N N . HIS A 1 97 ? 2.663 -1.856 -3.758 1.00 97.19 97 HIS A N 1
ATOM 712 C CA . HIS A 1 97 ? 3.113 -2.002 -5.141 1.00 97.19 97 HIS A CA 1
ATOM 713 C C . HIS A 1 97 ? 1.907 -2.054 -6.088 1.00 97.19 97 HIS A C 1
ATOM 715 O O . HIS A 1 97 ? 0.903 -2.696 -5.769 1.00 97.19 97 HIS A O 1
ATOM 721 N N . GLY A 1 98 ? 2.004 -1.432 -7.260 1.00 94.50 98 GLY A N 1
ATOM 722 C CA . GLY A 1 98 ? 0.876 -1.287 -8.183 1.00 94.50 98 GLY A CA 1
ATOM 723 C C . GLY A 1 98 ? 0.390 -2.578 -8.840 1.00 94.50 98 GLY A C 1
ATOM 724 O O . GLY A 1 98 ? -0.663 -2.611 -9.465 1.00 94.50 98 GLY A O 1
ATOM 725 N N . SER A 1 99 ? 1.088 -3.700 -8.644 1.00 94.44 99 SER A N 1
ATOM 726 C CA . SER A 1 99 ? 0.543 -5.019 -8.992 1.00 94.44 99 SER A CA 1
ATOM 727 C C . SER A 1 99 ? -0.541 -5.521 -8.026 1.00 94.44 99 SER A C 1
ATOM 729 O O . SER A 1 99 ? -1.147 -6.553 -8.300 1.00 94.44 99 SER A O 1
ATOM 731 N N . ALA A 1 100 ? -0.728 -4.877 -6.869 1.00 95.81 100 ALA A N 1
ATOM 732 C CA . ALA A 1 100 ? -1.577 -5.371 -5.781 1.00 95.81 100 ALA A CA 1
ATOM 733 C C . ALA A 1 100 ? -2.725 -4.424 -5.402 1.00 95.81 100 ALA A C 1
ATOM 735 O O . ALA A 1 100 ? -3.548 -4.784 -4.560 1.00 95.81 100 ALA A O 1
ATOM 736 N N . VAL A 1 101 ? -2.789 -3.237 -6.001 1.00 93.44 101 VAL A N 1
ATOM 737 C CA . VAL A 1 101 ? -3.825 -2.240 -5.728 1.00 93.44 101 VAL A CA 1
ATOM 738 C C . VAL A 1 101 ? -4.187 -1.515 -7.019 1.00 93.44 101 VAL A C 1
ATOM 740 O O . VAL A 1 101 ? -3.298 -1.225 -7.818 1.00 93.44 101 VAL A O 1
ATOM 743 N N . ASP A 1 102 ? -5.475 -1.258 -7.223 1.00 88.00 102 ASP A N 1
ATOM 744 C CA . ASP A 1 102 ? -5.984 -0.521 -8.375 1.00 88.00 102 ASP A CA 1
ATOM 745 C C . ASP A 1 102 ? -6.103 0.973 -8.034 1.00 88.00 102 ASP A C 1
ATOM 747 O O . ASP A 1 102 ? -6.943 1.365 -7.213 1.00 88.00 102 ASP A O 1
ATOM 751 N N . PRO A 1 103 ? -5.263 1.847 -8.607 1.00 75.44 103 PRO A N 1
ATOM 752 C CA . PRO A 1 103 ? -5.499 3.274 -8.527 1.00 75.44 103 PRO A CA 1
ATOM 753 C C . PRO A 1 103 ? -6.693 3.606 -9.429 1.00 75.44 103 PRO A C 1
ATOM 755 O O . PRO A 1 103 ? -6.549 3.758 -10.635 1.00 75.44 103 PRO A O 1
ATOM 758 N N . TYR A 1 104 ? -7.868 3.830 -8.836 1.00 71.75 104 TYR A N 1
ATOM 759 C CA . TYR A 1 104 ? -9.089 4.308 -9.518 1.00 71.75 104 TYR A CA 1
ATOM 760 C C . TYR A 1 104 ? -8.912 5.570 -10.408 1.00 71.75 104 TYR A C 1
ATOM 762 O O . TYR A 1 104 ? -9.869 6.027 -11.034 1.00 71.75 104 TYR A O 1
ATOM 770 N N . SER A 1 105 ? -7.724 6.179 -10.434 1.00 63.25 105 SER A N 1
ATOM 771 C CA . SER A 1 105 ? -7.357 7.372 -11.187 1.00 63.25 105 SER A CA 1
ATOM 772 C C . SER A 1 105 ? -6.046 7.139 -11.941 1.00 63.25 105 SER A C 1
ATOM 774 O O . SER A 1 105 ? -5.003 6.937 -11.319 1.00 63.25 105 SER A O 1
ATOM 776 N N . ASP A 1 106 ? -6.080 7.307 -13.266 1.00 64.25 106 ASP A N 1
ATOM 777 C CA . ASP A 1 106 ? -4.892 7.325 -14.137 1.00 64.25 106 ASP A CA 1
ATOM 778 C C . ASP A 1 106 ? -3.910 8.481 -13.817 1.00 64.25 106 ASP A C 1
ATOM 780 O O . ASP A 1 106 ? -2.829 8.563 -14.399 1.00 64.25 106 ASP A O 1
ATOM 784 N N . TYR A 1 107 ? -4.271 9.400 -12.911 1.00 70.12 107 TYR A N 1
ATOM 785 C CA . TYR A 1 107 ? -3.512 10.613 -12.599 1.00 70.12 107 TYR A CA 1
ATOM 786 C C . TYR A 1 107 ? -3.453 10.885 -11.092 1.00 70.12 107 TYR A C 1
ATOM 788 O O . TYR A 1 107 ? -4.002 11.873 -10.597 1.00 70.12 107 TYR A O 1
ATOM 796 N N . LEU A 1 108 ? -2.785 10.014 -10.337 1.00 88.38 108 LEU A N 1
ATOM 797 C CA . LEU A 1 108 ? -2.341 10.374 -8.989 1.00 88.38 108 LEU A CA 1
ATOM 798 C C . LEU A 1 108 ? -1.173 11.375 -9.073 1.00 88.38 108 LEU A C 1
ATOM 800 O O . LEU A 1 108 ? -0.327 11.235 -9.961 1.00 88.38 108 LEU A O 1
ATOM 804 N N . PRO A 1 109 ? -1.108 12.393 -8.190 1.00 93.19 109 PRO A N 1
ATOM 805 C CA . PRO A 1 109 ? 0.056 13.271 -8.128 1.00 93.19 109 PRO A CA 1
ATOM 806 C C . PRO A 1 109 ? 1.307 12.469 -7.745 1.00 93.19 109 PRO A C 1
ATOM 808 O O . PRO A 1 109 ? 1.207 11.433 -7.086 1.00 93.19 109 PRO A O 1
ATOM 811 N N . GLU A 1 110 ? 2.479 12.958 -8.144 1.00 93.25 110 GLU A N 1
ATOM 812 C CA . GLU A 1 110 ? 3.756 12.391 -7.702 1.00 93.25 110 GLU A CA 1
ATOM 813 C C . GLU A 1 110 ? 3.983 12.711 -6.214 1.00 93.25 110 GLU A C 1
ATOM 815 O O . GLU A 1 110 ? 3.727 13.841 -5.778 1.00 93.25 110 GLU A O 1
ATOM 820 N N . CYS A 1 111 ? 4.423 11.707 -5.450 1.00 93.19 111 CYS A N 1
ATOM 821 C CA . CYS A 1 111 ? 5.063 11.908 -4.153 1.00 93.19 111 CYS A CA 1
ATOM 822 C C . CYS A 1 111 ? 6.555 12.249 -4.383 1.00 93.19 111 CYS A C 1
ATOM 824 O O . CYS A 1 111 ? 7.055 13.147 -3.678 1.00 93.19 111 CYS A O 1
#

pLDDT: mean 80.26, std 21.02, range [39.84, 98.62]